Protein AF-A0A8T2NPG3-F1 (afdb_monomer_lite)

Organism: NCBI:txid121402

pLDDT: mean 71.84, std 24.67, range [38.12, 98.88]

Secondary structure (DSSP, 8-state):
------------------------PPPPPPP--PPPPPPPPSS------THHHHHHHHHHHHHHTTSTTS--PPP--S-TTSSS---HHHHHHHHHHHHHHHHHHHHHHHHHHHHHHHHHHHHHHHHHHHHHHHHHHHHHHHHHHHHHHHHHHHHHHHHHHHHHHHHHT-

Structure (mmCIF, N/CA/C/O backbone):
data_AF-A0A8T2NPG3-F1
#
_entry.id   AF-A0A8T2NPG3-F1
#
loop_
_atom_site.group_PDB
_atom_site.id
_atom_site.type_symbol
_atom_site.label_atom_id
_atom_site.label_alt_id
_atom_site.label_comp_id
_atom_site.label_asym_id
_atom_site.label_entity_id
_atom_site.label_seq_id
_atom_site.pdbx_PDB_ins_code
_atom_site.Cartn_x
_atom_site.Cartn_y
_atom_site.Cartn_z
_atom_site.occupancy
_atom_site.B_iso_or_equiv
_atom_site.auth_seq_id
_atom_site.auth_comp_id
_atom_site.auth_asym_id
_atom_site.auth_atom_id
_atom_site.pdbx_PDB_model_num
ATOM 1 N N . MET A 1 1 ? 34.828 -23.854 53.693 1.00 41.31 1 MET A N 1
ATOM 2 C CA . MET A 1 1 ? 35.994 -22.950 53.624 1.00 41.31 1 MET A CA 1
ATOM 3 C C . MET A 1 1 ? 35.630 -21.842 52.645 1.00 41.31 1 MET A C 1
ATOM 5 O O . MET A 1 1 ? 35.607 -22.080 51.449 1.00 41.31 1 MET A O 1
ATOM 9 N N . TRP A 1 2 ? 35.176 -20.699 53.160 1.00 38.50 2 TRP A N 1
ATOM 10 C CA . TRP A 1 2 ? 34.686 -19.566 52.369 1.00 38.50 2 TRP A CA 1
ATOM 11 C C . TRP A 1 2 ? 35.792 -18.516 52.316 1.00 38.50 2 TRP A C 1
ATOM 13 O O . TRP A 1 2 ? 36.147 -17.978 53.363 1.00 38.50 2 TRP A O 1
ATOM 23 N N . GLN A 1 3 ? 36.354 -18.242 51.138 1.00 50.38 3 GLN A N 1
ATOM 24 C CA . GLN A 1 3 ? 37.296 -17.135 50.986 1.00 50.38 3 GLN A CA 1
ATOM 25 C C . GLN A 1 3 ? 36.541 -15.870 50.589 1.00 50.38 3 GLN A C 1
ATOM 27 O O . GLN A 1 3 ? 35.834 -15.816 49.586 1.00 50.38 3 GLN A O 1
ATOM 32 N N . ARG A 1 4 ? 36.673 -14.874 51.460 1.00 41.97 4 ARG A N 1
ATOM 33 C CA . ARG A 1 4 ? 36.095 -13.540 51.396 1.00 41.97 4 ARG A CA 1
ATOM 34 C C . ARG A 1 4 ? 37.275 -12.606 51.143 1.00 41.97 4 ARG A C 1
ATOM 36 O O . ARG A 1 4 ? 38.104 -12.453 52.034 1.00 41.97 4 ARG A O 1
ATOM 43 N N . THR A 1 5 ? 37.384 -12.015 49.958 1.00 60.38 5 THR A N 1
ATOM 44 C CA . THR A 1 5 ? 38.358 -10.943 49.708 1.00 60.38 5 THR A CA 1
ATOM 45 C C . THR A 1 5 ? 37.665 -9.596 49.815 1.00 60.38 5 THR A C 1
ATOM 47 O O . THR A 1 5 ? 36.713 -9.287 49.102 1.00 60.38 5 THR A O 1
ATOM 50 N N . SER A 1 6 ? 38.148 -8.835 50.784 1.00 48.22 6 SER A N 1
ATOM 51 C CA . SER A 1 6 ? 37.817 -7.466 51.141 1.00 48.22 6 SER A CA 1
ATOM 52 C C . SER A 1 6 ? 38.486 -6.439 50.225 1.00 48.22 6 SER A C 1
ATOM 54 O O . SER A 1 6 ? 39.655 -6.587 49.886 1.00 48.22 6 SER A O 1
ATOM 56 N N . GLY A 1 7 ? 37.775 -5.343 49.965 1.00 46.31 7 GLY A N 1
ATOM 57 C CA . GLY A 1 7 ? 38.298 -4.076 49.443 1.00 46.31 7 GLY A CA 1
ATOM 58 C C . GLY A 1 7 ? 37.185 -3.362 48.672 1.00 46.31 7 GLY A C 1
ATOM 59 O O . GLY A 1 7 ? 36.677 -3.910 47.711 1.00 46.31 7 GLY A O 1
ATOM 60 N N . GLY A 1 8 ? 36.657 -2.195 49.029 1.00 41.09 8 GLY A N 1
ATOM 61 C CA . GLY A 1 8 ? 37.112 -1.168 49.954 1.00 41.09 8 GLY A CA 1
ATOM 62 C C . GLY A 1 8 ? 37.099 0.182 49.233 1.00 41.09 8 GLY A C 1
ATOM 63 O O . GLY A 1 8 ? 38.069 0.493 48.563 1.00 41.09 8 GLY A O 1
ATOM 64 N N . ARG A 1 9 ? 36.030 0.969 49.458 1.00 42.94 9 ARG A N 1
ATOM 65 C CA . ARG A 1 9 ? 35.872 2.428 49.231 1.00 42.94 9 ARG A CA 1
ATOM 66 C C . ARG A 1 9 ? 35.928 2.975 47.792 1.00 42.94 9 ARG A C 1
ATOM 68 O O . ARG A 1 9 ? 36.972 2.992 47.166 1.00 42.94 9 ARG A O 1
ATOM 75 N N . ALA A 1 10 ? 34.848 3.629 47.359 1.00 44.09 10 ALA A N 1
ATOM 76 C CA . ALA A 1 10 ? 34.633 5.080 47.502 1.00 44.09 10 ALA A CA 1
ATOM 77 C C . ALA A 1 10 ? 33.489 5.524 46.570 1.00 44.09 10 ALA A C 1
ATOM 79 O O . ALA A 1 10 ? 33.467 5.183 45.392 1.00 44.09 10 ALA A O 1
ATOM 80 N N . ALA A 1 11 ? 32.533 6.279 47.107 1.00 52.47 11 ALA A N 1
ATOM 81 C CA . ALA A 1 11 ? 31.458 6.893 46.337 1.00 52.47 11 ALA A CA 1
ATOM 82 C C . ALA A 1 11 ? 31.971 8.141 45.597 1.00 52.47 11 ALA A C 1
ATOM 84 O O . ALA A 1 11 ? 32.607 8.982 46.235 1.00 52.47 11 ALA A O 1
ATOM 85 N N . PRO A 1 12 ? 31.638 8.334 44.311 1.00 53.81 12 PRO A N 1
ATOM 86 C CA . PRO A 1 12 ? 31.670 9.649 43.699 1.00 53.81 12 PRO A CA 1
ATOM 87 C C . PRO A 1 12 ? 30.281 10.292 43.794 1.00 53.81 12 PRO A C 1
ATOM 89 O O . PRO A 1 12 ? 29.341 9.934 43.087 1.00 53.81 12 PRO A O 1
ATOM 92 N N . THR A 1 13 ? 30.162 11.271 44.686 1.00 51.75 13 THR A N 1
ATOM 93 C CA . THR A 1 13 ? 29.177 12.348 44.575 1.00 51.75 13 THR A CA 1
ATOM 94 C C . THR A 1 13 ? 29.501 13.166 43.326 1.00 51.75 13 THR A C 1
ATOM 96 O O . THR A 1 13 ? 30.593 13.723 43.230 1.00 51.75 13 THR A O 1
ATOM 99 N N . GLY A 1 14 ? 28.571 13.259 42.381 1.00 45.06 14 GLY A N 1
ATOM 100 C CA . GLY A 1 14 ? 28.759 14.045 41.166 1.00 45.06 14 GLY A 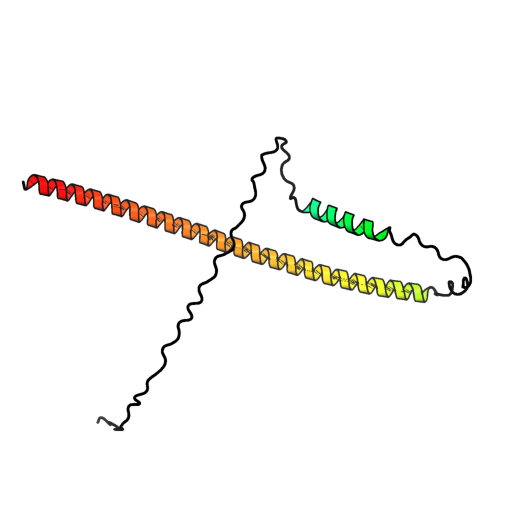CA 1
ATOM 101 C C . GLY A 1 14 ? 27.430 14.305 40.477 1.00 45.06 14 GLY A C 1
ATOM 102 O O . GLY A 1 14 ? 26.820 13.393 39.931 1.00 45.06 14 GLY A O 1
ATOM 103 N N . ARG A 1 15 ? 26.987 15.558 40.575 1.00 45.81 15 ARG A N 1
ATOM 104 C CA . ARG A 1 15 ? 25.879 16.166 39.835 1.00 45.81 15 ARG A CA 1
ATOM 105 C C . ARG A 1 15 ? 26.044 16.016 38.318 1.00 45.81 15 ARG A C 1
ATOM 107 O O . ARG A 1 15 ? 27.140 15.789 37.823 1.00 45.81 15 ARG A O 1
ATOM 114 N N . ASP A 1 16 ? 24.934 16.298 37.643 1.00 43.53 16 ASP A N 1
ATOM 115 C CA . ASP A 1 16 ? 24.801 16.639 36.226 1.00 43.53 16 ASP A CA 1
ATOM 116 C C . ASP A 1 16 ? 24.807 15.486 35.223 1.00 43.53 16 ASP A C 1
ATOM 118 O O . ASP A 1 16 ? 25.833 14.985 34.773 1.00 43.53 16 ASP A O 1
ATOM 122 N N . ARG A 1 17 ? 23.597 15.156 34.764 1.00 44.69 17 ARG A N 1
ATOM 123 C CA . ARG A 1 17 ? 23.140 15.537 33.418 1.00 44.69 17 ARG A CA 1
ATOM 124 C C . ARG A 1 17 ? 21.644 15.264 33.324 1.00 44.69 17 ARG A C 1
ATOM 126 O O . ARG A 1 17 ? 21.213 14.140 33.072 1.00 44.69 17 ARG A O 1
ATOM 133 N N . VAL A 1 18 ? 20.857 16.317 33.532 1.00 42.97 18 VAL A N 1
ATOM 134 C CA . VAL A 1 18 ? 19.522 16.406 32.940 1.00 42.97 18 VAL A CA 1
ATOM 135 C C . VAL A 1 18 ? 19.747 16.249 31.439 1.00 42.97 18 VAL A C 1
ATOM 137 O O . VAL A 1 18 ? 20.475 17.033 30.840 1.00 42.97 18 VAL A O 1
ATOM 140 N N . ARG A 1 19 ? 19.244 15.162 30.850 1.00 46.31 19 ARG A N 1
ATOM 141 C CA . ARG A 1 19 ? 19.172 15.073 29.394 1.00 46.31 19 ARG A CA 1
ATOM 142 C C . ARG A 1 19 ? 18.103 16.067 28.982 1.00 46.31 19 ARG A C 1
ATOM 144 O O . ARG A 1 19 ? 16.935 15.853 29.303 1.00 46.31 19 ARG A O 1
ATOM 151 N N . ASP A 1 20 ? 18.526 17.134 28.321 1.00 42.19 20 ASP A N 1
ATOM 152 C CA . ASP A 1 20 ? 17.643 17.990 27.548 1.00 42.19 20 ASP A CA 1
ATOM 153 C C . ASP A 1 20 ? 16.840 17.091 26.603 1.00 42.19 20 ASP A C 1
ATOM 155 O O . ASP A 1 20 ? 17.380 16.418 25.721 1.00 42.19 20 ASP A O 1
ATOM 159 N N . VAL A 1 21 ? 15.544 16.979 26.878 1.00 52.69 21 VAL A N 1
ATOM 160 C CA . VAL A 1 21 ? 14.595 16.367 25.958 1.00 52.69 21 VAL A CA 1
ATOM 161 C C . VAL A 1 21 ? 14.341 17.432 24.908 1.00 52.69 21 VAL A C 1
ATOM 163 O O . VAL A 1 21 ? 13.653 18.413 25.178 1.00 52.69 21 VAL A O 1
ATOM 166 N N . ASP A 1 22 ? 14.929 17.256 23.728 1.00 44.00 22 ASP A N 1
ATOM 167 C CA . ASP A 1 22 ? 14.615 18.072 22.561 1.00 44.00 22 ASP A CA 1
ATOM 168 C C . ASP A 1 22 ? 13.111 17.972 22.280 1.00 44.00 22 ASP A C 1
ATOM 170 O O . ASP A 1 22 ? 12.613 17.016 21.680 1.00 44.00 22 ASP A O 1
ATOM 174 N N . HIS A 1 23 ? 12.364 18.985 22.707 1.00 51.88 23 HIS A N 1
ATOM 175 C CA . HIS A 1 23 ? 10.995 19.218 22.277 1.00 51.88 23 HIS A CA 1
ATOM 176 C C . HIS A 1 23 ? 11.023 19.840 20.880 1.00 51.88 23 HIS A C 1
ATOM 178 O O . HIS A 1 23 ? 10.629 20.987 20.676 1.00 51.88 23 HIS A O 1
ATOM 184 N N . THR A 1 24 ? 11.495 19.077 19.893 1.00 48.56 24 THR A N 1
ATOM 185 C CA . THR A 1 24 ? 11.260 19.437 18.496 1.00 48.56 24 THR A CA 1
ATOM 1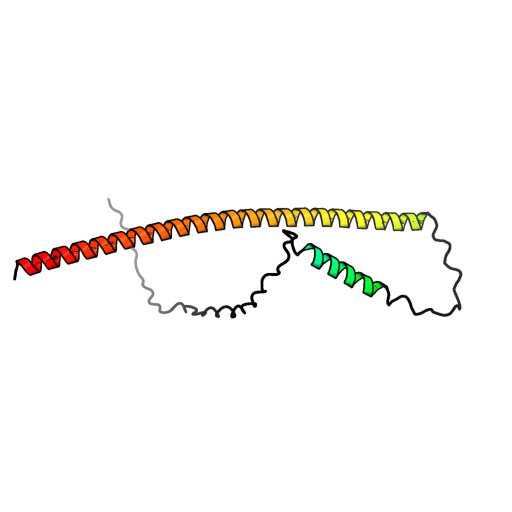86 C C . THR A 1 24 ? 9.805 19.113 18.188 1.00 48.56 24 THR A C 1
ATOM 188 O O . THR A 1 24 ? 9.443 17.973 17.904 1.00 48.56 24 THR A O 1
ATOM 191 N N . VAL A 1 25 ? 8.952 20.127 18.308 1.00 50.91 25 VAL A N 1
ATOM 192 C CA . VAL A 1 25 ? 7.561 20.088 17.856 1.00 50.91 25 VAL A CA 1
ATOM 193 C C . VAL A 1 25 ? 7.573 19.834 16.343 1.00 50.91 25 VAL A C 1
ATOM 195 O O . VAL A 1 25 ? 8.111 20.664 15.605 1.00 50.91 25 VAL A O 1
ATOM 198 N N . PRO A 1 26 ? 7.022 18.717 15.836 1.00 51.59 26 PRO A N 1
ATOM 199 C CA . PRO A 1 26 ? 6.919 18.525 14.399 1.00 51.59 26 PRO A CA 1
ATOM 200 C C . PRO A 1 26 ? 5.934 19.552 13.829 1.00 51.59 26 PRO A C 1
ATOM 202 O O . PRO A 1 26 ? 4.794 19.670 14.280 1.00 51.59 26 PRO A O 1
ATOM 205 N N . SER A 1 27 ? 6.402 20.321 12.846 1.00 53.78 27 SER A N 1
ATOM 206 C CA . SER A 1 27 ? 5.595 21.296 12.110 1.00 53.78 27 SER A CA 1
ATOM 207 C C . SER A 1 27 ? 4.375 20.608 11.469 1.00 53.78 27 SER A C 1
ATOM 209 O O . SER A 1 27 ? 4.518 19.496 10.950 1.00 53.78 27 SER A O 1
ATOM 211 N N . PRO A 1 28 ? 3.177 21.222 11.479 1.00 54.53 28 PRO A N 1
ATOM 212 C CA . PRO A 1 28 ? 1.992 20.613 10.887 1.00 54.53 28 PRO A CA 1
ATOM 213 C C . PRO A 1 28 ? 2.144 20.493 9.359 1.00 54.53 28 PRO A C 1
ATOM 215 O O . PRO A 1 28 ? 2.665 21.412 8.720 1.00 54.53 28 PRO A O 1
ATOM 218 N N . PRO A 1 29 ? 1.677 19.394 8.735 1.00 52.88 29 PRO A N 1
ATOM 219 C CA . PRO A 1 29 ? 1.700 19.276 7.285 1.00 52.88 29 PRO A CA 1
ATOM 220 C C . PRO A 1 29 ? 0.793 20.341 6.656 1.00 52.88 29 PRO A C 1
ATOM 222 O O . PRO A 1 29 ? -0.340 20.559 7.087 1.00 52.88 29 PRO A O 1
ATOM 225 N N . ALA A 1 30 ? 1.317 21.008 5.626 1.00 47.91 30 ALA A N 1
ATOM 226 C CA . ALA A 1 30 ? 0.617 22.036 4.869 1.00 47.91 30 ALA A CA 1
ATOM 227 C C . ALA A 1 30 ? -0.763 21.543 4.398 1.00 47.91 30 ALA A C 1
ATOM 229 O O . ALA A 1 30 ? -0.898 20.443 3.859 1.00 47.91 30 ALA A O 1
ATOM 230 N N . ALA A 1 31 ? -1.781 22.383 4.597 1.00 48.22 31 ALA A N 1
ATOM 231 C CA . ALA A 1 31 ? -3.162 22.118 4.224 1.00 48.22 31 ALA A CA 1
ATOM 232 C C . ALA A 1 31 ? -3.273 21.641 2.765 1.00 48.22 31 ALA A C 1
ATOM 234 O O . ALA A 1 31 ? -2.958 22.368 1.818 1.00 48.22 31 ALA A O 1
ATOM 235 N N . VAL A 1 32 ? -3.754 20.411 2.587 1.00 49.72 32 VAL A N 1
ATOM 236 C CA . VAL A 1 32 ? -4.086 19.848 1.278 1.00 49.72 32 VAL A CA 1
ATOM 237 C C . VAL A 1 32 ? -5.270 20.637 0.719 1.00 49.72 32 VAL A C 1
ATOM 239 O O . VAL A 1 32 ? -6.401 20.505 1.181 1.00 49.72 32 VAL A O 1
ATOM 242 N N . ARG A 1 33 ? -5.011 21.488 -0.280 1.00 46.19 33 ARG A N 1
ATOM 243 C CA . ARG A 1 33 ? -6.064 22.148 -1.061 1.00 46.19 33 ARG A CA 1
ATOM 244 C C . ARG A 1 33 ? -6.899 21.080 -1.771 1.00 46.19 33 ARG A C 1
ATOM 246 O O . ARG A 1 33 ? -6.424 20.443 -2.711 1.00 46.19 33 ARG A O 1
ATOM 253 N N . LEU A 1 34 ? -8.147 20.915 -1.339 1.00 44.50 34 LEU A N 1
ATOM 254 C CA . LEU A 1 34 ? -9.154 20.121 -2.041 1.00 44.50 34 LEU A CA 1
ATOM 255 C C . LEU A 1 34 ? -9.344 20.688 -3.456 1.00 44.50 34 LEU A C 1
ATOM 257 O O . LEU A 1 34 ? -9.685 21.859 -3.631 1.00 44.50 34 LEU A O 1
ATOM 261 N N . ARG A 1 35 ? -9.082 19.866 -4.477 1.00 48.94 35 ARG A N 1
ATOM 262 C CA . ARG A 1 35 ? -9.412 20.187 -5.872 1.00 48.94 35 ARG A CA 1
ATOM 263 C C . ARG A 1 35 ? -10.929 20.062 -6.088 1.00 48.94 35 ARG A C 1
ATOM 265 O O . ARG A 1 35 ? -11.529 19.169 -5.492 1.00 48.94 35 ARG A O 1
ATOM 272 N N . PRO A 1 36 ? -11.551 20.888 -6.949 1.00 43.69 36 PRO A N 1
ATOM 273 C CA . PRO A 1 36 ? -12.980 20.784 -7.217 1.00 43.69 36 PRO A CA 1
ATOM 274 C C . PRO A 1 36 ? -13.289 19.502 -7.999 1.00 43.69 36 PRO A C 1
ATOM 276 O O . PRO A 1 36 ? -12.559 19.142 -8.926 1.00 43.69 36 PRO A O 1
ATOM 279 N N . ALA A 1 37 ? -14.381 18.831 -7.631 1.00 46.56 37 ALA A N 1
ATOM 280 C CA . ALA A 1 37 ? -14.913 17.686 -8.356 1.00 46.56 37 ALA A CA 1
ATOM 281 C C . ALA A 1 37 ? -15.416 18.129 -9.741 1.00 46.56 37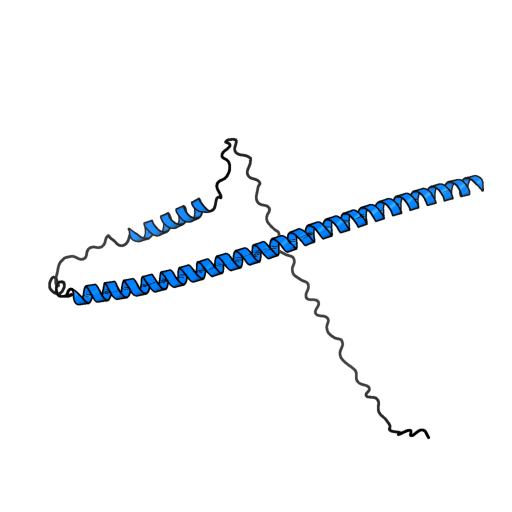 ALA A C 1
ATOM 283 O O . ALA A 1 37 ? -16.288 18.990 -9.851 1.00 46.56 37 ALA A O 1
ATOM 284 N N . LEU A 1 38 ? -14.856 17.545 -10.802 1.00 49.25 38 LEU A N 1
ATOM 285 C CA . LEU A 1 38 ? -15.364 17.700 -12.163 1.00 49.25 38 LEU A CA 1
ATOM 286 C C . LEU A 1 38 ? -16.632 16.851 -12.321 1.00 49.25 38 LEU A C 1
ATOM 288 O O . LEU A 1 38 ? -16.633 15.656 -12.031 1.00 49.25 38 LEU A O 1
ATOM 292 N N . SER A 1 39 ? -17.704 17.510 -12.761 1.00 55.84 39 SER A N 1
ATOM 293 C CA . SER A 1 39 ? -19.026 16.938 -13.035 1.00 55.84 39 SER A CA 1
ATOM 294 C C . SER A 1 39 ? -18.972 15.800 -14.076 1.00 55.84 39 SER A C 1
ATOM 296 O O . SER A 1 39 ? -18.099 15.824 -14.949 1.00 55.84 39 SER A O 1
ATOM 298 N N . PRO A 1 40 ? -19.910 14.835 -14.045 1.00 47.16 40 PRO A N 1
ATOM 299 C CA . PRO A 1 40 ? -19.913 13.697 -14.958 1.00 47.16 40 PRO A CA 1
ATOM 300 C C . PRO A 1 40 ? -20.312 14.110 -16.385 1.00 47.16 40 PRO A C 1
ATOM 302 O O . PRO A 1 40 ? -21.347 14.731 -16.608 1.00 47.16 40 PRO A O 1
ATOM 305 N N . ASN A 1 41 ? -19.475 13.751 -17.361 1.00 45.41 41 ASN A N 1
ATOM 306 C CA . ASN A 1 41 ? -19.703 13.983 -18.790 1.00 45.41 41 ASN A CA 1
ATOM 307 C C . ASN A 1 41 ? -20.667 12.907 -19.353 1.00 45.41 41 ASN A C 1
ATOM 309 O O . ASN A 1 41 ? -20.402 11.722 -19.138 1.00 45.41 41 ASN A O 1
ATOM 313 N N . PRO A 1 42 ? -21.753 13.260 -20.071 1.00 46.06 42 PRO A N 1
ATOM 314 C CA . PRO A 1 42 ? -22.804 12.313 -20.476 1.00 46.06 42 PRO A CA 1
ATOM 315 C C . PRO A 1 42 ? -22.497 11.432 -21.704 1.00 46.06 42 PRO A C 1
ATOM 317 O O . PRO A 1 42 ? -23.413 10.836 -22.264 1.00 46.06 42 PRO A O 1
ATOM 320 N N . TYR A 1 43 ? -21.239 11.284 -22.123 1.00 44.03 43 TYR A N 1
ATOM 321 C CA . TYR A 1 43 ? -20.888 10.427 -23.263 1.00 44.03 43 TYR A CA 1
ATOM 322 C C . TYR A 1 43 ? -19.961 9.292 -22.823 1.00 44.03 43 TYR A C 1
ATOM 324 O O . TYR A 1 43 ? -18.786 9.496 -22.519 1.00 44.03 43 TYR A O 1
ATOM 332 N N . GLY A 1 44 ? -20.526 8.084 -22.753 1.00 48.53 44 GLY A N 1
ATOM 333 C CA . GLY A 1 44 ? -19.847 6.862 -22.335 1.00 48.53 44 GLY A CA 1
ATOM 334 C C . GLY A 1 44 ? -18.776 6.415 -23.325 1.00 48.53 44 GLY A C 1
ATOM 335 O O . GLY A 1 44 ? -19.074 5.725 -24.295 1.00 48.53 44 GLY A O 1
ATOM 336 N N . ILE A 1 45 ? -17.519 6.751 -23.038 1.00 47.50 45 ILE A N 1
ATOM 337 C CA . ILE A 1 45 ? -16.353 6.092 -23.631 1.00 47.50 45 ILE A CA 1
ATOM 338 C C . ILE A 1 45 ? -15.512 5.532 -22.488 1.00 47.50 45 ILE A C 1
ATOM 340 O O . ILE A 1 45 ? -14.842 6.243 -21.740 1.00 47.50 45 ILE A O 1
ATOM 344 N N . THR A 1 46 ? -15.611 4.219 -22.332 1.00 55.09 46 THR A N 1
ATOM 345 C CA . THR A 1 46 ? -14.855 3.416 -21.381 1.00 55.09 46 THR A CA 1
ATOM 346 C C . THR A 1 46 ? -13.368 3.411 -21.737 1.00 55.09 46 THR A C 1
ATOM 348 O O . THR A 1 46 ? -12.995 3.004 -22.832 1.00 55.09 46 THR A O 1
ATOM 351 N N . GLY A 1 47 ? -12.527 3.790 -20.773 1.00 52.62 47 GLY A N 1
ATOM 352 C CA . GLY A 1 47 ? -11.192 3.216 -20.581 1.00 52.62 47 GLY A CA 1
ATOM 353 C C . GLY A 1 47 ? -10.120 3.517 -21.632 1.00 52.62 47 GLY A C 1
ATOM 354 O O . GLY A 1 47 ? -9.739 2.638 -22.395 1.00 52.62 47 GLY A O 1
ATOM 355 N N . MET A 1 48 ? -9.506 4.699 -21.553 1.00 39.31 48 MET A N 1
ATOM 356 C CA . MET A 1 48 ? -8.132 4.926 -22.025 1.00 39.31 48 MET A CA 1
ATOM 357 C C . MET A 1 48 ? -7.368 5.710 -20.941 1.00 39.31 48 MET A C 1
ATOM 359 O O . MET A 1 48 ? -7.865 6.744 -20.488 1.00 39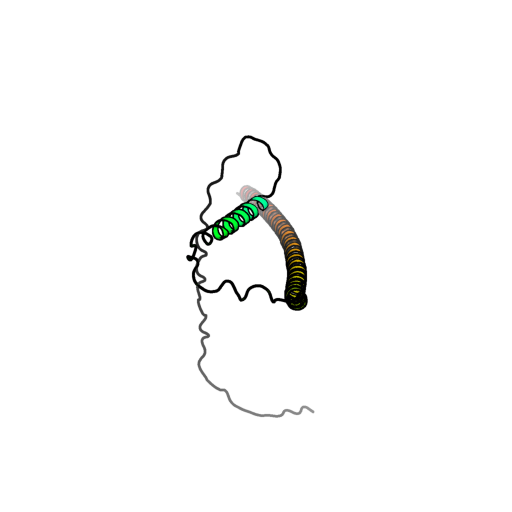.31 48 MET A O 1
ATOM 363 N N . PRO A 1 49 ? -6.190 5.252 -20.474 1.00 47.69 49 PRO A N 1
ATOM 364 C CA . PRO A 1 49 ? -5.425 5.979 -19.468 1.00 47.69 49 PRO A CA 1
ATOM 365 C C . PRO A 1 49 ? -4.895 7.295 -20.053 1.00 47.69 49 PRO A C 1
ATOM 367 O O . PRO A 1 49 ? -4.252 7.324 -21.100 1.00 47.69 49 PRO A O 1
ATOM 370 N N . VAL A 1 50 ? -5.108 8.391 -19.321 1.00 51.19 50 VAL A N 1
ATOM 371 C CA . VAL A 1 50 ? -4.767 9.793 -19.660 1.00 51.19 50 VAL A CA 1
ATOM 372 C C . VAL A 1 50 ? -3.247 10.034 -19.835 1.00 51.19 50 VAL A C 1
ATOM 374 O O . VAL A 1 50 ? -2.791 11.156 -20.040 1.00 51.19 50 VAL A O 1
ATOM 377 N N . SER A 1 51 ? -2.425 8.984 -19.796 1.00 52.28 51 SER A N 1
ATOM 378 C CA . SER A 1 51 ? -0.966 9.075 -19.869 1.00 52.28 51 SER A CA 1
ATOM 379 C C . SER A 1 51 ? -0.416 9.158 -21.298 1.00 52.28 51 SER A C 1
ATOM 381 O O . SER A 1 51 ? 0.694 9.655 -21.470 1.00 52.28 51 SER A O 1
ATOM 383 N N . SER A 1 52 ? -1.161 8.730 -22.324 1.00 47.31 52 SER A N 1
ATOM 384 C CA . SER A 1 52 ? -0.656 8.760 -23.711 1.00 47.31 52 SER A CA 1
ATOM 385 C C . SER A 1 52 ? -0.783 10.137 -24.378 1.00 47.31 52 SER A C 1
ATOM 387 O O . SER A 1 52 ? 0.013 10.472 -25.251 1.00 47.31 52 SER A O 1
ATOM 389 N N . VAL A 1 53 ? -1.731 10.977 -23.939 1.00 53.00 53 VAL A N 1
ATOM 390 C CA . VAL A 1 53 ? -1.935 12.321 -24.522 1.00 53.00 53 VAL A CA 1
ATOM 391 C C . VAL A 1 53 ? -0.874 13.312 -24.036 1.00 53.00 53 VAL A C 1
ATOM 393 O O . VAL A 1 53 ? -0.441 14.177 -24.793 1.00 53.00 53 VAL A O 1
ATOM 396 N N . ARG A 1 54 ? -0.379 13.163 -22.800 1.00 49.97 54 ARG A N 1
ATOM 397 C CA . ARG A 1 54 ? 0.635 14.077 -22.249 1.00 49.97 54 ARG A CA 1
ATOM 398 C C . ARG A 1 54 ? 2.000 13.916 -22.928 1.00 49.97 54 ARG A C 1
ATOM 400 O O . ARG A 1 54 ? 2.666 14.912 -23.179 1.00 49.97 54 ARG A O 1
ATOM 407 N N . VAL A 1 55 ? 2.352 12.690 -23.320 1.00 55.81 55 VAL A N 1
ATOM 408 C CA . VAL A 1 55 ? 3.581 12.408 -24.081 1.00 55.81 55 VAL A CA 1
ATOM 409 C C . VAL A 1 55 ? 3.465 12.897 -25.534 1.00 55.81 55 VAL A C 1
ATOM 411 O O . VAL A 1 55 ? 4.428 13.427 -26.081 1.00 55.81 55 VAL A O 1
ATOM 414 N N . ALA A 1 56 ? 2.278 12.821 -26.152 1.00 52.62 56 ALA A N 1
ATOM 415 C CA . ALA A 1 56 ? 2.052 13.351 -27.503 1.00 52.62 56 ALA A CA 1
ATOM 416 C C . ALA A 1 56 ? 2.129 14.893 -27.570 1.00 52.62 56 ALA A C 1
ATOM 418 O O . ALA A 1 56 ? 2.658 15.452 -28.535 1.00 52.62 56 ALA A O 1
ATOM 419 N N . VAL A 1 57 ? 1.663 15.593 -26.527 1.00 56.16 57 VAL A N 1
ATOM 420 C CA . VAL A 1 57 ? 1.783 17.059 -26.425 1.00 56.16 57 VAL A CA 1
ATOM 421 C C . VAL A 1 57 ? 3.241 17.496 -26.220 1.00 56.16 57 VAL A C 1
ATOM 423 O O . VAL A 1 57 ? 3.662 18.493 -26.806 1.00 56.16 57 VAL A O 1
ATOM 426 N N . GLU A 1 58 ? 4.053 16.739 -25.477 1.00 49.53 58 GLU A N 1
ATOM 427 C CA . GLU A 1 58 ? 5.486 17.046 -25.300 1.00 49.53 58 GLU A CA 1
ATOM 428 C C . GLU A 1 58 ? 6.329 16.767 -26.561 1.00 49.53 58 GLU A C 1
ATOM 430 O O . GLU A 1 58 ? 7.233 17.545 -26.877 1.00 49.53 58 GLU A O 1
ATOM 435 N N . MET A 1 59 ? 5.972 15.751 -27.356 1.00 50.53 59 MET A N 1
ATOM 436 C CA . MET A 1 59 ? 6.583 15.482 -28.674 1.00 50.53 59 MET A CA 1
ATOM 437 C C . MET A 1 59 ? 6.246 16.558 -29.726 1.00 50.53 59 MET A C 1
ATOM 439 O O . MET A 1 59 ? 6.966 16.727 -30.707 1.00 50.53 59 MET A O 1
ATOM 443 N N . SER A 1 60 ? 5.157 17.308 -29.526 1.00 52.56 60 SER A N 1
ATOM 444 C CA . SER A 1 60 ? 4.750 18.408 -30.415 1.00 52.56 60 SER A CA 1
ATOM 445 C C . SER A 1 60 ? 5.468 19.721 -30.084 1.00 52.56 60 SER A C 1
ATOM 447 O O . SER A 1 60 ? 5.673 20.556 -30.962 1.00 52.56 60 SER A O 1
ATOM 449 N N . LYS A 1 61 ? 5.885 19.898 -28.824 1.00 50.22 61 LYS A N 1
ATOM 450 C CA . LYS A 1 61 ? 6.550 21.118 -28.342 1.00 50.22 61 LYS A CA 1
ATOM 451 C C . LYS A 1 61 ? 8.037 21.165 -28.703 1.00 50.22 61 LYS A C 1
ATOM 453 O O . LYS A 1 61 ? 8.556 22.222 -29.023 1.00 50.22 61 LYS A O 1
ATOM 458 N N . SER A 1 62 ? 8.680 20.002 -28.767 1.00 48.12 62 SER A N 1
ATOM 459 C CA . SER A 1 62 ? 10.075 19.836 -29.203 1.00 48.12 62 SER A CA 1
ATOM 460 C C . SER A 1 62 ? 10.262 19.871 -30.730 1.00 48.12 62 SER A C 1
ATOM 462 O O . SER A 1 62 ? 11.389 19.909 -31.212 1.00 48.12 62 SER A O 1
ATOM 464 N N . ARG A 1 63 ? 9.168 19.900 -31.508 1.00 43.50 63 ARG A N 1
ATOM 465 C CA . ARG A 1 63 ? 9.201 20.016 -32.977 1.00 43.50 63 ARG A CA 1
ATOM 466 C C . ARG A 1 63 ? 9.149 21.469 -33.471 1.00 43.50 63 ARG A C 1
ATOM 468 O O . ARG A 1 63 ? 9.604 21.739 -34.577 1.00 43.50 63 ARG A O 1
ATOM 475 N N . GLY A 1 64 ? 8.642 22.402 -32.659 1.00 46.81 64 GLY A N 1
ATOM 476 C CA . GLY A 1 64 ? 8.578 23.833 -32.998 1.00 46.81 64 GLY A CA 1
ATOM 477 C C . GLY A 1 64 ? 9.915 24.570 -32.860 1.00 46.81 64 GLY A C 1
ATOM 478 O O . GLY A 1 64 ? 10.184 25.495 -33.614 1.00 46.81 64 GLY A O 1
ATOM 479 N N . GLU A 1 65 ? 10.797 24.109 -31.973 1.00 44.91 65 GLU A N 1
ATOM 480 C CA . GLU A 1 65 ? 12.098 24.750 -31.708 1.00 44.91 65 GLU A CA 1
ATOM 481 C C . GLU A 1 65 ? 13.188 24.373 -32.734 1.00 44.91 65 GLU A C 1
ATOM 483 O O . GLU A 1 65 ? 14.315 24.850 -32.656 1.00 44.91 65 GLU A O 1
ATOM 488 N N . THR A 1 66 ? 12.854 23.543 -33.729 1.00 46.16 66 THR A N 1
ATOM 489 C CA . THR A 1 66 ? 13.762 23.167 -34.833 1.00 46.16 66 THR A CA 1
ATOM 490 C C . THR A 1 66 ? 13.500 23.923 -36.140 1.00 46.16 66 THR A C 1
ATOM 492 O O . THR A 1 66 ? 14.210 23.692 -37.111 1.00 46.16 66 THR A O 1
ATOM 495 N N . ALA A 1 67 ? 12.510 24.825 -36.173 1.00 49.03 67 ALA A N 1
ATOM 496 C CA . ALA A 1 67 ? 12.122 25.566 -37.379 1.00 49.03 67 ALA A CA 1
ATOM 497 C C . ALA A 1 67 ? 12.550 27.051 -37.384 1.00 49.03 67 ALA A C 1
ATOM 499 O O . ALA A 1 67 ? 12.499 27.692 -38.428 1.00 49.03 67 ALA A O 1
ATOM 500 N N . GLU A 1 68 ? 12.987 27.614 -36.251 1.00 45.09 68 GLU A N 1
ATOM 501 C CA . GLU A 1 68 ? 13.366 29.040 -36.159 1.00 45.09 68 GLU A CA 1
ATOM 502 C C . GLU A 1 68 ? 14.856 29.330 -36.408 1.00 45.09 68 GLU A C 1
ATOM 504 O O . GLU A 1 68 ? 15.258 30.491 -36.463 1.00 45.09 68 GLU A O 1
ATOM 509 N N . SER A 1 69 ? 15.695 28.315 -36.622 1.00 46.41 69 SER A N 1
ATOM 510 C CA . SER A 1 69 ? 17.118 28.508 -36.944 1.00 46.41 69 SER A CA 1
ATOM 511 C C . SER A 1 69 ? 17.435 28.511 -38.448 1.00 46.41 69 SER A C 1
ATOM 513 O O . SER A 1 69 ? 18.606 28.584 -38.815 1.00 46.41 69 SER A O 1
ATOM 515 N N . GLU A 1 70 ? 16.426 28.482 -39.331 1.00 47.03 70 GLU A N 1
ATOM 516 C CA . GLU A 1 70 ? 16.614 28.295 -40.783 1.00 47.03 70 GLU A CA 1
ATOM 517 C C . GLU A 1 70 ? 16.493 29.575 -41.640 1.00 47.03 70 GLU A C 1
ATOM 519 O O . GLU A 1 70 ? 16.568 29.508 -42.865 1.00 47.03 70 GLU A O 1
ATOM 524 N N . GLN A 1 71 ? 16.361 30.768 -41.043 1.00 54.19 71 GLN A N 1
ATOM 525 C CA . GLN A 1 71 ? 16.273 32.021 -41.810 1.00 54.19 71 GLN A CA 1
ATOM 526 C C . GLN A 1 71 ? 17.320 33.056 -41.392 1.00 54.19 71 GLN A C 1
ATOM 528 O O . GLN A 1 71 ? 17.020 34.100 -40.817 1.00 54.19 71 GLN A O 1
ATOM 533 N N . ARG A 1 72 ? 18.583 32.788 -41.738 1.00 44.56 72 ARG A N 1
ATOM 534 C CA . ARG A 1 72 ? 19.595 33.842 -41.895 1.00 44.56 72 ARG A CA 1
ATOM 535 C C . ARG A 1 72 ? 20.695 33.375 -42.848 1.00 44.56 72 ARG A C 1
ATOM 537 O O . ARG A 1 72 ? 21.719 32.845 -42.437 1.00 44.56 72 ARG A O 1
ATOM 544 N N . LEU A 1 73 ? 20.436 33.545 -44.141 1.00 52.31 73 LEU A N 1
ATOM 545 C CA . LEU A 1 73 ? 21.406 33.334 -45.215 1.00 52.31 73 LEU A CA 1
ATOM 546 C C . LEU A 1 73 ? 22.598 34.299 -45.052 1.00 52.31 73 LEU A C 1
ATOM 548 O O . LEU A 1 73 ? 22.369 35.509 -44.970 1.00 52.31 73 LEU A O 1
ATOM 552 N N . PRO A 1 74 ? 23.855 33.826 -45.061 1.00 47.91 74 PRO A N 1
ATOM 553 C CA . PRO A 1 74 ? 24.984 34.649 -45.461 1.00 47.91 74 PRO A CA 1
ATOM 554 C C . PRO A 1 74 ? 25.124 34.654 -46.995 1.00 47.91 74 PRO A C 1
ATOM 556 O O . PRO A 1 74 ? 25.008 33.619 -47.652 1.00 47.91 74 PRO A O 1
ATOM 559 N N . SER A 1 75 ? 25.345 35.846 -47.552 1.00 42.41 75 SER A N 1
ATOM 560 C CA . SER A 1 75 ? 25.628 36.116 -48.968 1.00 42.41 75 SER A CA 1
ATOM 561 C C . SER A 1 75 ? 26.875 35.369 -49.483 1.00 42.41 75 SER A C 1
ATOM 563 O O . SER A 1 75 ? 27.735 34.995 -48.682 1.00 42.41 75 SER A O 1
ATOM 565 N N . PRO A 1 76 ? 27.006 35.157 -50.808 1.00 54.03 76 PRO A N 1
ATOM 566 C CA . PRO A 1 76 ? 27.998 34.264 -51.379 1.00 54.03 76 PRO A CA 1
ATOM 567 C C . PRO A 1 76 ? 29.279 35.030 -51.704 1.00 54.03 76 PRO A C 1
ATOM 569 O O . PRO A 1 76 ? 29.417 35.523 -52.812 1.00 54.03 76 PRO A O 1
ATOM 572 N N . ASP A 1 77 ? 30.226 35.099 -50.773 1.00 40.47 77 ASP A N 1
ATOM 573 C CA . ASP A 1 77 ? 31.590 35.513 -51.103 1.00 40.47 77 ASP A CA 1
ATOM 574 C C . ASP A 1 77 ? 32.610 34.698 -50.303 1.00 40.47 77 ASP A C 1
ATOM 576 O O . ASP A 1 77 ? 32.681 34.765 -49.079 1.00 40.47 77 ASP A O 1
ATOM 580 N N . GLY A 1 78 ? 33.408 33.919 -51.039 1.00 44.12 78 GLY A N 1
ATOM 581 C CA . GLY A 1 78 ? 34.677 33.359 -50.577 1.00 44.12 78 GLY A CA 1
ATOM 582 C C . GLY A 1 78 ? 34.602 32.105 -49.702 1.00 44.12 78 GLY A C 1
ATOM 583 O O . GLY A 1 78 ? 34.795 32.193 -48.496 1.00 44.12 78 GLY A O 1
ATOM 584 N N . SER A 1 79 ? 34.401 30.929 -50.316 1.00 38.12 79 SER A N 1
ATOM 585 C CA . SER A 1 79 ? 35.038 29.632 -49.940 1.00 38.12 79 SER A CA 1
ATOM 586 C C . SER A 1 79 ? 34.319 28.394 -50.507 1.00 38.12 79 SER A C 1
ATOM 588 O O . SER A 1 79 ? 34.353 27.310 -49.927 1.00 38.12 79 SER A O 1
ATOM 590 N N . ALA A 1 80 ? 33.718 28.497 -51.695 1.00 41.72 80 ALA A N 1
ATOM 591 C CA . ALA A 1 80 ? 33.291 27.327 -52.463 1.00 41.72 80 ALA A CA 1
ATOM 592 C C . ALA A 1 80 ? 34.512 26.567 -53.032 1.00 41.72 80 ALA A C 1
ATOM 594 O O . ALA A 1 80 ? 34.724 26.558 -54.241 1.00 41.72 80 ALA A O 1
ATOM 595 N N . ALA A 1 81 ? 35.364 25.988 -52.175 1.00 47.19 81 ALA A N 1
ATOM 596 C CA . ALA A 1 81 ? 36.496 25.158 -52.605 1.00 47.19 81 ALA A CA 1
ATOM 597 C C . ALA A 1 81 ? 37.083 24.197 -51.543 1.00 47.19 81 ALA A C 1
ATOM 599 O O . ALA A 1 81 ? 38.159 23.661 -51.775 1.00 47.19 81 ALA A O 1
ATOM 600 N N . GLU A 1 82 ? 36.414 23.918 -50.418 1.00 43.25 82 GLU A N 1
ATOM 601 C CA . GLU A 1 82 ? 36.891 22.914 -49.432 1.00 43.25 82 GLU A CA 1
ATOM 602 C C . GLU A 1 82 ? 35.830 21.841 -49.108 1.00 43.25 82 GLU A C 1
ATOM 604 O O . GLU A 1 82 ? 35.908 21.126 -48.114 1.00 43.25 82 GLU A O 1
ATOM 609 N N . GLU A 1 83 ? 34.832 21.660 -49.974 1.00 49.84 83 GLU A N 1
ATOM 610 C CA . GLU A 1 83 ? 33.762 20.678 -49.768 1.00 49.84 83 GLU A CA 1
ATOM 611 C C . GLU A 1 83 ? 33.738 19.622 -50.880 1.00 49.84 83 GLU A C 1
ATOM 613 O O . GLU A 1 83 ? 32.776 19.510 -51.632 1.00 49.84 83 GLU A O 1
ATOM 618 N N . LYS A 1 84 ? 34.828 18.854 -51.042 1.00 53.69 84 LYS A N 1
ATOM 619 C CA . LYS A 1 84 ? 34.802 17.572 -51.789 1.00 53.69 84 LYS A CA 1
ATOM 620 C C . LYS A 1 84 ? 36.064 16.714 -51.644 1.00 53.69 84 LYS A C 1
ATOM 622 O O . LYS A 1 84 ? 36.559 16.160 -52.617 1.00 53.69 84 LYS A O 1
ATOM 627 N N . LYS A 1 85 ? 36.592 16.543 -50.430 1.00 50.66 85 LYS A N 1
ATOM 628 C CA . LYS A 1 85 ? 37.600 15.494 -50.152 1.00 50.66 85 LYS A CA 1
ATOM 629 C C . LYS A 1 85 ? 37.417 14.819 -48.793 1.00 50.66 85 LYS A C 1
ATOM 631 O O . LYS A 1 85 ? 38.371 14.389 -48.163 1.00 50.66 85 LYS A O 1
ATOM 636 N N . GLN A 1 86 ? 36.175 14.639 -48.358 1.00 57.22 86 GLN A N 1
ATOM 637 C CA . GLN A 1 86 ? 35.898 13.557 -47.419 1.00 57.22 86 GLN A CA 1
ATOM 638 C C . GLN A 1 86 ? 35.770 12.281 -48.239 1.00 57.22 86 GLN A C 1
ATOM 640 O O . GLN A 1 86 ? 34.744 12.024 -48.866 1.00 57.22 86 GLN A O 1
ATOM 645 N N . GLY A 1 87 ? 36.877 11.542 -48.335 1.00 59.59 87 GLY A N 1
ATOM 646 C CA . GLY A 1 87 ? 36.881 10.244 -48.993 1.00 59.59 87 GLY A CA 1
ATOM 647 C C . GLY A 1 87 ? 35.848 9.314 -48.346 1.00 59.59 87 GLY A C 1
ATOM 648 O O . GLY A 1 87 ? 35.473 9.518 -47.190 1.00 59.59 87 GLY A O 1
ATOM 649 N N . PRO A 1 88 ? 35.397 8.264 -49.049 1.00 71.00 88 PRO A N 1
ATOM 650 C CA . PRO A 1 88 ? 34.452 7.291 -48.500 1.00 71.00 88 PRO A CA 1
ATOM 651 C C . PRO A 1 88 ? 34.862 6.770 -47.109 1.00 71.00 88 PRO A C 1
ATOM 653 O O . PRO A 1 88 ? 33.986 6.527 -46.287 1.00 71.00 88 PRO A O 1
ATOM 656 N N . GLY A 1 89 ? 36.166 6.714 -46.799 1.00 77.25 89 GLY A N 1
ATOM 657 C CA . GLY A 1 89 ? 36.694 6.403 -45.464 1.00 77.25 89 GLY A CA 1
ATOM 658 C C . GLY A 1 89 ? 36.187 7.313 -44.335 1.00 77.25 89 GLY A C 1
ATOM 659 O O . GLY A 1 89 ? 35.646 6.808 -43.361 1.00 77.25 89 GLY A O 1
ATOM 660 N N . SER A 1 90 ? 36.229 8.643 -44.474 1.00 82.19 90 SER A N 1
ATOM 661 C CA . SER A 1 90 ? 35.821 9.546 -43.380 1.00 82.19 90 SER A CA 1
ATOM 662 C C . SER A 1 90 ? 34.310 9.542 -43.124 1.00 82.19 90 SER A C 1
ATOM 664 O O . SER A 1 90 ? 33.853 9.811 -42.012 1.00 82.19 90 SER A O 1
ATOM 666 N N . LEU A 1 91 ? 33.506 9.235 -44.148 1.00 88.25 91 LEU A N 1
ATOM 667 C CA . LEU A 1 91 ? 32.067 9.023 -43.990 1.00 88.25 91 LEU A CA 1
ATOM 668 C C . LEU A 1 91 ? 31.778 7.696 -43.275 1.00 88.25 91 LEU A C 1
ATOM 670 O O . LEU A 1 91 ? 30.860 7.634 -42.458 1.00 88.25 91 LEU A O 1
ATOM 674 N N . LEU A 1 92 ? 32.545 6.646 -43.580 1.00 90.75 92 LEU A N 1
ATOM 675 C CA . LEU A 1 92 ? 32.458 5.358 -42.893 1.00 90.75 92 LEU A CA 1
ATOM 676 C C . LEU A 1 92 ? 32.874 5.481 -41.424 1.00 90.75 92 LEU A C 1
ATOM 678 O O . LEU A 1 92 ? 32.187 4.926 -40.571 1.00 90.75 92 LEU A O 1
ATOM 682 N N . ASP A 1 93 ? 33.898 6.275 -41.113 1.00 91.12 93 ASP A N 1
ATOM 683 C CA . ASP A 1 93 ? 34.326 6.535 -39.732 1.00 91.12 93 ASP A CA 1
ATOM 684 C C . ASP A 1 93 ? 33.238 7.262 -38.931 1.00 91.12 93 ASP A C 1
ATOM 686 O O . ASP A 1 93 ? 32.877 6.843 -37.831 1.00 91.12 93 ASP A O 1
ATOM 690 N N . ARG A 1 94 ? 32.624 8.304 -39.512 1.00 92.88 94 ARG A N 1
ATOM 691 C CA . ARG A 1 94 ? 31.494 9.019 -38.888 1.00 92.88 94 ARG A CA 1
ATOM 692 C C . ARG A 1 94 ? 30.289 8.113 -38.663 1.00 92.88 94 ARG A C 1
ATOM 694 O O . ARG A 1 94 ? 29.679 8.152 -37.598 1.00 92.88 94 ARG A O 1
ATOM 701 N N . LYS A 1 95 ? 29.945 7.290 -39.658 1.00 93.19 95 LYS A N 1
ATOM 702 C CA . LYS A 1 95 ? 28.858 6.309 -39.542 1.00 93.19 95 LYS A CA 1
ATOM 703 C C . LYS A 1 95 ? 29.167 5.270 -38.467 1.00 93.19 95 LYS A C 1
ATOM 705 O O . LYS A 1 95 ? 28.283 4.952 -37.684 1.00 93.19 95 LYS A O 1
ATOM 710 N N . SER A 1 96 ? 30.408 4.797 -38.388 1.00 94.38 96 SER A N 1
ATOM 711 C CA . SER A 1 96 ? 30.838 3.827 -37.376 1.00 94.38 96 SER A CA 1
ATOM 712 C C . SER A 1 96 ? 30.769 4.419 -35.967 1.00 94.38 96 SER A C 1
ATOM 714 O O . SER A 1 96 ? 30.192 3.800 -35.080 1.00 94.38 96 SER A O 1
ATOM 716 N N . SER A 1 97 ? 31.245 5.654 -35.773 1.00 95.94 97 SER A N 1
ATOM 717 C CA . SER A 1 97 ? 31.092 6.382 -34.503 1.00 95.94 97 SER A CA 1
ATOM 718 C C . SER A 1 97 ? 29.621 6.537 -34.111 1.00 95.94 97 SER A C 1
ATOM 720 O O . SER A 1 97 ? 29.253 6.293 -32.967 1.00 95.94 97 SER A O 1
ATOM 722 N N . MET A 1 98 ? 28.760 6.894 -35.067 1.00 96.06 98 MET A N 1
ATOM 723 C CA . MET A 1 98 ? 27.325 7.039 -34.821 1.00 96.06 98 MET A CA 1
ATOM 724 C C . MET A 1 98 ? 26.666 5.710 -34.435 1.00 96.06 98 MET A C 1
ATOM 726 O O . MET A 1 98 ? 25.800 5.690 -33.563 1.00 96.06 98 MET A O 1
ATOM 730 N N . VAL A 1 99 ? 27.066 4.600 -35.061 1.00 96.94 99 VAL A N 1
ATOM 731 C CA . VAL A 1 99 ? 26.576 3.261 -34.705 1.00 96.94 99 VAL A CA 1
ATOM 732 C C . VAL A 1 99 ? 26.966 2.912 -33.270 1.00 96.94 99 VAL A C 1
ATOM 734 O O . VAL A 1 99 ? 26.091 2.505 -32.510 1.00 96.94 99 VAL A O 1
ATOM 737 N N . LEU A 1 100 ? 28.217 3.154 -32.867 1.00 97.31 100 LEU A N 1
ATOM 738 C CA . LEU A 1 100 ? 28.673 2.902 -31.494 1.00 97.31 100 LEU A CA 1
ATOM 739 C C . LEU A 1 100 ? 27.881 3.720 -30.459 1.00 97.31 100 LEU A C 1
ATOM 741 O O . LEU A 1 100 ? 27.414 3.167 -29.461 1.00 97.31 100 LEU A O 1
ATOM 745 N N . ASP A 1 101 ? 27.641 5.008 -30.721 1.00 97.75 101 ASP A N 1
ATOM 746 C CA . ASP A 1 101 ? 26.834 5.862 -29.839 1.00 97.75 101 ASP A CA 1
ATOM 747 C C . ASP A 1 101 ? 25.388 5.359 -29.717 1.00 97.75 101 ASP A C 1
ATOM 749 O O . ASP A 1 101 ? 24.776 5.399 -28.643 1.00 97.75 101 ASP A O 1
ATOM 753 N N . LEU A 1 102 ? 24.807 4.900 -30.829 1.00 98.06 102 LEU A N 1
ATOM 754 C CA . LEU A 1 102 ? 23.456 4.344 -30.848 1.00 98.06 102 LEU A CA 1
ATOM 755 C C . LEU A 1 102 ? 23.389 3.018 -30.091 1.00 98.06 102 LEU A C 1
ATOM 757 O O . LEU A 1 102 ? 22.452 2.810 -29.317 1.00 98.06 102 LEU A O 1
ATOM 761 N N . GLU A 1 103 ? 24.380 2.145 -30.254 1.00 98.06 103 GLU A N 1
ATOM 762 C CA . GLU A 1 103 ? 24.491 0.902 -29.493 1.00 98.06 103 GLU A CA 1
ATOM 763 C C . GLU A 1 103 ? 24.595 1.183 -27.994 1.00 98.06 103 GLU A C 1
ATOM 765 O O . GLU A 1 103 ? 23.861 0.585 -27.199 1.00 98.06 103 GLU A O 1
ATOM 770 N N . GLU A 1 104 ? 25.417 2.154 -27.592 1.00 98.06 104 GLU A N 1
ATOM 771 C CA . GLU A 1 104 ? 25.537 2.548 -26.193 1.00 98.06 104 GLU A CA 1
ATOM 772 C C . GLU A 1 104 ? 24.207 3.080 -25.635 1.00 98.06 104 GLU A C 1
ATOM 774 O O . GLU A 1 104 ? 23.753 2.644 -24.567 1.00 98.06 104 GLU A O 1
ATOM 779 N N . LYS A 1 105 ? 23.534 3.976 -26.371 1.00 98.31 105 LYS A N 1
ATOM 780 C CA . LYS A 1 105 ? 22.215 4.514 -25.997 1.00 98.31 105 LYS A CA 1
ATOM 781 C C . LYS A 1 105 ? 21.170 3.409 -25.863 1.00 98.31 105 LYS A C 1
ATOM 783 O O . LYS A 1 105 ? 20.406 3.409 -24.896 1.00 98.31 105 LYS A O 1
ATOM 788 N N . VAL A 1 106 ? 21.162 2.428 -26.768 1.00 98.31 106 VAL A N 1
ATOM 789 C CA . VAL A 1 106 ? 20.265 1.264 -26.691 1.00 98.31 106 VAL A CA 1
ATOM 790 C C . VAL A 1 106 ? 20.559 0.435 -25.444 1.00 98.31 106 VAL A C 1
ATOM 792 O O . VAL A 1 106 ? 19.631 0.035 -24.738 1.00 98.31 106 VAL A O 1
ATOM 795 N N . GLN A 1 107 ? 21.830 0.192 -25.122 1.00 98.31 107 GLN A N 1
ATOM 796 C CA . GLN A 1 107 ? 22.190 -0.572 -23.926 1.00 98.31 107 GLN A CA 1
ATOM 797 C C . GLN A 1 107 ? 21.860 0.173 -22.629 1.00 98.31 107 GLN A C 1
ATOM 799 O O . GLN A 1 107 ? 21.432 -0.451 -21.653 1.00 98.31 107 GLN A O 1
ATOM 804 N N . ARG A 1 108 ? 22.024 1.501 -22.601 1.00 98.44 108 ARG A N 1
ATOM 805 C CA . ARG A 1 108 ? 21.564 2.356 -21.494 1.00 98.44 108 ARG A CA 1
ATOM 806 C C . ARG A 1 108 ? 20.043 2.265 -21.344 1.00 98.44 108 ARG A C 1
ATOM 808 O O . ARG A 1 108 ? 19.573 1.819 -20.303 1.00 98.44 108 ARG A O 1
ATOM 815 N N . SER A 1 109 ? 19.291 2.496 -22.420 1.00 98.19 109 SER A N 1
ATOM 816 C CA . SER A 1 109 ? 17.824 2.401 -22.421 1.00 98.19 109 SER A CA 1
ATOM 817 C C . SER A 1 109 ? 17.311 1.024 -21.969 1.00 98.19 109 SER A C 1
ATOM 819 O O . SER A 1 109 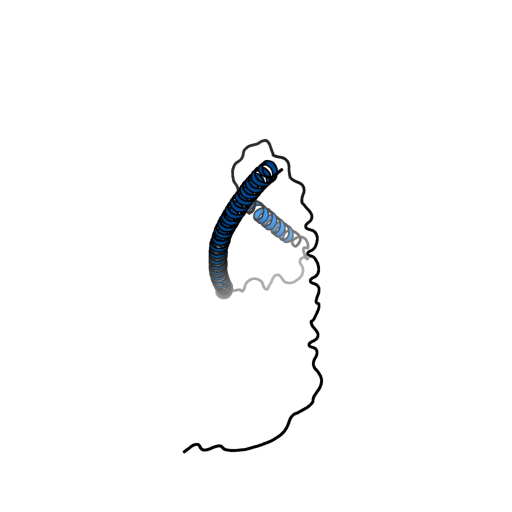? 16.385 0.926 -21.161 1.00 98.19 109 SER A O 1
ATOM 821 N N . LYS A 1 110 ? 17.952 -0.070 -22.406 1.00 98.38 110 LYS A N 1
ATOM 822 C CA . LYS A 1 110 ? 17.626 -1.434 -21.950 1.00 98.38 110 LYS A CA 1
ATOM 823 C C . LYS A 1 110 ? 17.861 -1.623 -20.450 1.00 98.38 110 LYS A C 1
ATOM 825 O O . LYS A 1 110 ? 17.090 -2.328 -19.795 1.00 98.38 110 LYS A O 1
ATOM 830 N N . ARG A 1 111 ? 18.926 -1.041 -19.890 1.00 98.44 111 ARG A N 1
ATOM 831 C CA . AR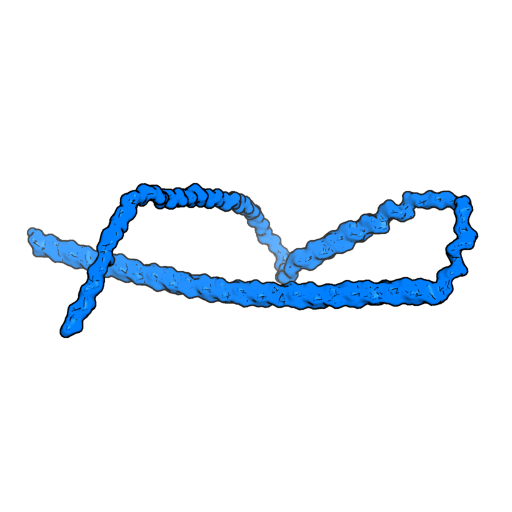G A 1 111 ? 19.184 -1.066 -18.439 1.00 98.44 111 ARG A CA 1
ATOM 832 C C . ARG A 1 111 ? 18.141 -0.256 -17.680 1.00 98.44 111 ARG A C 1
ATOM 834 O O . ARG A 1 111 ? 17.577 -0.786 -16.726 1.00 98.44 111 ARG A O 1
ATOM 841 N N . ASP A 1 112 ? 17.814 0.939 -18.153 1.00 98.38 112 ASP A N 1
ATOM 842 C CA . ASP A 1 112 ? 16.828 1.812 -17.509 1.00 98.38 112 ASP A CA 1
ATOM 843 C C . ASP A 1 112 ? 15.435 1.181 -17.504 1.00 98.38 112 ASP A C 1
ATOM 845 O O . ASP A 1 112 ? 14.765 1.161 -16.471 1.00 98.38 112 ASP A O 1
ATOM 849 N N . ARG A 1 113 ? 15.029 0.554 -18.617 1.00 98.44 113 ARG A N 1
ATOM 850 C CA . ARG A 1 113 ? 13.767 -0.194 -18.695 1.00 98.44 113 ARG A CA 1
ATOM 851 C C . ARG A 1 113 ? 13.718 -1.343 -17.688 1.00 98.44 113 ARG A C 1
ATOM 853 O O . ARG A 1 113 ? 12.702 -1.517 -17.022 1.00 98.44 113 ARG A O 1
ATOM 860 N N . ARG A 1 114 ? 14.801 -2.119 -17.558 1.00 98.56 114 ARG A N 1
ATOM 861 C CA . ARG A 1 114 ? 14.883 -3.209 -16.567 1.00 98.56 114 ARG A CA 1
ATOM 862 C C . ARG A 1 114 ? 14.817 -2.679 -15.137 1.00 98.56 114 ARG A C 1
ATOM 864 O O . ARG A 1 114 ? 14.102 -3.251 -14.322 1.00 98.56 114 ARG A O 1
ATOM 871 N N . ASN A 1 115 ? 15.517 -1.585 -14.850 1.00 98.38 115 ASN A N 1
ATOM 872 C CA . ASN A 1 115 ? 15.512 -0.958 -13.530 1.00 98.38 115 ASN A CA 1
ATOM 873 C C . ASN A 1 115 ? 14.113 -0.429 -13.171 1.00 98.38 115 ASN A C 1
ATOM 875 O O . ASN A 1 115 ? 13.565 -0.775 -12.128 1.00 98.38 115 ASN A O 1
ATOM 879 N N . SER A 1 116 ? 13.489 0.324 -14.079 1.00 98.50 116 SER A N 1
ATOM 880 C CA . SER A 1 116 ? 12.132 0.844 -13.895 1.00 98.50 116 SER A CA 1
ATOM 881 C C . SER A 1 116 ? 11.108 -0.275 -13.681 1.00 98.50 116 SER A C 1
ATOM 883 O O . SER A 1 116 ? 10.288 -0.187 -12.763 1.00 98.50 116 SER A O 1
ATOM 885 N N . LEU A 1 117 ? 11.193 -1.358 -14.462 1.00 98.62 117 LEU A N 1
ATOM 886 C CA . LEU A 1 117 ? 10.332 -2.527 -14.286 1.00 98.62 117 LEU A CA 1
ATOM 887 C C . LEU A 1 117 ? 10.539 -3.173 -12.912 1.00 98.62 117 LEU A C 1
ATOM 889 O O . LEU A 1 117 ? 9.569 -3.402 -12.197 1.00 98.62 117 LEU A O 1
ATOM 893 N N . HIS A 1 118 ? 11.791 -3.413 -12.515 1.00 98.56 118 HIS A N 1
ATOM 894 C CA . HIS A 1 118 ? 12.107 -4.002 -11.215 1.00 98.56 118 HIS A CA 1
ATOM 895 C C . HIS A 1 118 ? 11.590 -3.142 -10.053 1.00 98.56 118 HIS A C 1
ATOM 897 O O . HIS A 1 118 ? 10.955 -3.656 -9.134 1.00 98.56 118 HIS A O 1
ATOM 903 N N . ARG A 1 119 ? 11.784 -1.819 -10.128 1.00 98.69 119 ARG A N 1
ATOM 904 C CA . ARG A 1 119 ? 11.270 -0.872 -9.131 1.00 98.69 119 ARG A CA 1
ATOM 905 C C . ARG A 1 119 ? 9.744 -0.900 -9.051 1.00 98.69 119 ARG A C 1
ATOM 907 O O . ARG A 1 119 ? 9.197 -0.847 -7.955 1.00 98.69 119 ARG A O 1
ATOM 914 N N . THR A 1 120 ? 9.068 -1.001 -10.192 1.00 98.56 120 THR A N 1
ATOM 915 C CA . THR A 1 120 ? 7.602 -1.094 -10.241 1.00 98.56 120 THR A CA 1
ATOM 916 C C . THR A 1 120 ? 7.117 -2.390 -9.597 1.00 98.56 120 THR A C 1
ATOM 918 O O . THR A 1 120 ? 6.254 -2.341 -8.731 1.00 98.56 120 THR A O 1
ATOM 921 N N . MET A 1 121 ? 7.736 -3.531 -9.917 1.00 98.56 121 MET A N 1
ATOM 922 C CA . MET A 1 121 ? 7.401 -4.817 -9.292 1.00 98.56 121 MET A CA 1
ATOM 923 C C . MET A 1 121 ? 7.615 -4.804 -7.773 1.00 98.56 121 MET A C 1
ATOM 925 O O . MET A 1 121 ? 6.796 -5.342 -7.027 1.00 98.56 121 MET A O 1
ATOM 929 N N . LEU A 1 122 ? 8.693 -4.168 -7.301 1.00 98.75 122 LEU A N 1
ATOM 930 C CA . LEU A 1 122 ? 8.940 -3.998 -5.871 1.00 98.75 122 LEU A CA 1
ATOM 931 C C . LEU A 1 122 ? 7.827 -3.172 -5.214 1.00 98.75 122 LEU A C 1
ATOM 933 O O . LEU A 1 122 ? 7.256 -3.612 -4.219 1.00 98.75 122 LEU A O 1
ATOM 937 N N . LEU A 1 123 ? 7.472 -2.021 -5.790 1.00 98.75 123 LEU A N 1
ATOM 938 C CA . LEU A 1 123 ? 6.388 -1.179 -5.276 1.00 98.75 123 LEU A CA 1
ATOM 939 C C . LEU A 1 123 ? 5.041 -1.912 -5.280 1.00 98.75 123 LEU A C 1
ATOM 941 O O . LEU A 1 123 ? 4.308 -1.852 -4.298 1.00 98.75 123 LEU A O 1
ATOM 945 N N . GLU A 1 124 ? 4.730 -2.659 -6.338 1.00 98.69 124 GLU A N 1
ATOM 946 C CA . GLU A 1 124 ? 3.523 -3.487 -6.401 1.00 98.69 124 GLU A CA 1
ATOM 947 C C . GLU A 1 124 ? 3.495 -4.546 -5.294 1.00 98.69 124 GLU A C 1
ATOM 949 O O . GLU A 1 124 ? 2.447 -4.774 -4.688 1.00 98.69 124 GLU A O 1
ATOM 954 N N . SER A 1 125 ? 4.634 -5.185 -5.001 1.00 98.69 125 SER A N 1
ATOM 955 C CA . SER A 1 125 ? 4.733 -6.148 -3.899 1.00 98.69 125 SER A CA 1
ATOM 956 C C . SER A 1 125 ? 4.494 -5.483 -2.541 1.00 98.69 125 SER A C 1
ATOM 958 O O . SER A 1 125 ? 3.693 -5.981 -1.754 1.00 98.69 125 SER A O 1
ATOM 960 N N . GLN A 1 126 ? 5.082 -4.306 -2.308 1.00 98.75 126 GLN A N 1
ATOM 961 C CA . GLN A 1 126 ? 4.881 -3.534 -1.081 1.00 98.75 126 GLN A CA 1
ATOM 962 C C . GLN A 1 126 ? 3.422 -3.100 -0.920 1.00 98.75 126 GLN A C 1
ATOM 964 O O . GLN A 1 126 ? 2.855 -3.231 0.161 1.00 98.75 126 GLN A O 1
ATOM 969 N N . MET A 1 127 ? 2.778 -2.647 -1.998 1.00 98.75 127 MET A N 1
ATOM 970 C CA . MET A 1 127 ? 1.362 -2.279 -1.971 1.00 98.75 127 MET A CA 1
ATOM 971 C C . MET A 1 127 ? 0.455 -3.468 -1.649 1.00 98.75 127 MET A C 1
ATOM 973 O O . MET A 1 127 ? -0.543 -3.295 -0.952 1.00 98.75 127 MET A O 1
ATOM 977 N N . LYS A 1 128 ? 0.785 -4.673 -2.131 1.00 98.75 128 LYS A N 1
ATOM 978 C CA . LYS A 1 128 ? 0.046 -5.892 -1.774 1.00 98.75 128 LYS A CA 1
ATOM 979 C C . LYS A 1 128 ? 0.177 -6.205 -0.286 1.00 98.75 128 LYS A C 1
ATOM 981 O O . LYS A 1 128 ? -0.840 -6.491 0.337 1.00 98.75 128 LYS A O 1
ATOM 986 N N . THR A 1 129 ? 1.380 -6.089 0.278 1.00 98.75 129 THR A N 1
ATOM 987 C CA . THR A 1 129 ? 1.613 -6.278 1.718 1.00 98.75 129 THR A CA 1
ATOM 988 C C . THR A 1 129 ? 0.833 -5.263 2.548 1.00 98.75 129 THR A C 1
ATOM 990 O O . THR A 1 129 ? 0.024 -5.664 3.376 1.00 98.75 129 THR A O 1
ATOM 993 N N . VAL A 1 130 ? 0.977 -3.965 2.256 1.00 98.81 130 VAL A N 1
ATOM 994 C CA . VAL A 1 130 ? 0.260 -2.893 2.974 1.00 98.81 130 VAL A CA 1
ATOM 995 C C . VAL A 1 130 ? -1.254 -3.071 2.876 1.00 98.81 130 VAL A C 1
ATOM 997 O O . VAL A 1 130 ? -1.978 -2.847 3.841 1.00 98.81 130 VAL A O 1
ATOM 1000 N N . ARG A 1 131 ? -1.761 -3.496 1.713 1.00 98.75 131 ARG A N 1
ATOM 1001 C CA . ARG A 1 131 ? -3.187 -3.795 1.551 1.00 98.75 131 ARG A CA 1
ATOM 1002 C C . ARG A 1 131 ? -3.624 -4.968 2.431 1.00 98.75 131 ARG A C 1
ATOM 1004 O O . ARG A 1 131 ? -4.720 -4.898 2.972 1.00 98.75 131 ARG A O 1
ATOM 1011 N N . GLY A 1 132 ? -2.807 -6.014 2.550 1.00 98.75 132 GLY A N 1
ATOM 1012 C CA . GLY A 1 132 ? -3.062 -7.139 3.453 1.00 98.75 132 GLY A CA 1
ATOM 1013 C C . GLY A 1 132 ? -3.128 -6.687 4.910 1.00 98.75 132 GLY A C 1
ATOM 1014 O O . GLY A 1 132 ? -4.152 -6.872 5.555 1.00 98.75 132 GLY A O 1
ATOM 1015 N N . GLU A 1 133 ? -2.108 -5.966 5.374 1.00 98.69 133 GLU A N 1
ATOM 1016 C CA . GLU A 1 133 ? -2.056 -5.419 6.738 1.00 98.69 133 GLU A CA 1
ATOM 1017 C C . GLU A 1 133 ? -3.246 -4.491 7.043 1.00 98.69 133 GLU A C 1
ATOM 1019 O O . GLU A 1 133 ? -3.795 -4.490 8.146 1.00 98.69 133 GLU A O 1
ATOM 1024 N N . LEU A 1 134 ? -3.701 -3.707 6.059 1.00 98.88 134 LEU A N 1
ATOM 1025 C CA . LEU A 1 134 ? -4.888 -2.869 6.221 1.00 98.88 134 LEU A CA 1
ATOM 1026 C C . LEU A 1 134 ? -6.168 -3.701 6.390 1.00 98.88 134 LEU A C 1
ATOM 1028 O O . LEU A 1 134 ? -7.029 -3.334 7.183 1.00 98.88 134 LEU A O 1
ATOM 1032 N N . VAL A 1 135 ? -6.305 -4.812 5.665 1.00 98.81 135 VAL A N 1
ATOM 1033 C CA . VAL A 1 135 ? -7.434 -5.735 5.861 1.00 98.81 135 VAL A CA 1
ATOM 1034 C C . VAL A 1 135 ? -7.373 -6.346 7.263 1.00 98.81 135 VAL A C 1
ATOM 1036 O O . VAL A 1 135 ? -8.366 -6.285 7.984 1.00 98.81 135 VAL A O 1
ATOM 1039 N N . ASP A 1 136 ? -6.199 -6.807 7.696 1.00 98.75 136 ASP A N 1
ATOM 1040 C CA . ASP A 1 136 ? -6.015 -7.400 9.026 1.00 98.75 136 ASP A CA 1
ATOM 1041 C C . ASP A 1 136 ? -6.356 -6.408 10.152 1.00 98.75 136 ASP A C 1
ATOM 1043 O O . ASP A 1 136 ? -7.037 -6.749 11.121 1.00 98.75 136 ASP A O 1
ATOM 1047 N N . THR A 1 137 ? -5.926 -5.146 10.029 1.00 98.75 137 THR A N 1
ATOM 1048 C CA . THR A 1 137 ? -6.254 -4.102 11.018 1.00 98.75 137 THR A CA 1
ATOM 1049 C C . THR A 1 137 ? -7.742 -3.754 11.032 1.00 98.75 137 THR A C 1
ATOM 1051 O O . THR A 1 137 ? -8.298 -3.498 12.103 1.00 98.75 137 THR A O 1
ATOM 1054 N N . LEU A 1 138 ? -8.422 -3.776 9.881 1.00 98.88 138 LEU A N 1
ATOM 1055 C CA . LEU A 1 138 ? -9.874 -3.594 9.821 1.00 98.88 138 LEU A CA 1
ATOM 1056 C C . LEU A 1 138 ? -10.617 -4.740 10.520 1.00 98.88 138 LEU A C 1
ATOM 1058 O O . LEU A 1 138 ? -11.565 -4.478 11.267 1.00 98.88 138 LEU A O 1
ATOM 1062 N N . ASP A 1 139 ? -10.160 -5.979 10.344 1.00 98.81 139 ASP A N 1
ATOM 1063 C CA . ASP A 1 139 ? -10.727 -7.148 11.020 1.00 98.81 139 ASP A CA 1
ATOM 1064 C C . ASP A 1 139 ? -10.541 -7.060 12.543 1.00 98.81 139 ASP A C 1
ATOM 1066 O O . ASP A 1 139 ? -11.501 -7.245 13.301 1.00 98.81 139 ASP A O 1
ATOM 1070 N N . GLN A 1 140 ? -9.352 -6.659 13.005 1.00 98.81 140 GLN A N 1
ATOM 1071 C CA . GLN A 1 140 ? -9.076 -6.423 14.429 1.00 98.81 140 GLN A CA 1
ATOM 1072 C C . GLN A 1 140 ? -9.975 -5.329 15.023 1.00 98.81 140 GLN A C 1
ATOM 1074 O O . GLN A 1 140 ? -10.534 -5.491 16.110 1.00 98.81 140 GLN A O 1
ATOM 1079 N N . LEU A 1 141 ? -10.169 -4.212 14.312 1.00 98.88 141 LEU A N 1
ATOM 1080 C CA . LEU A 1 141 ? -11.064 -3.139 14.759 1.00 98.88 141 LEU A CA 1
ATOM 1081 C C . LEU A 1 141 ? -12.522 -3.606 14.839 1.00 98.88 141 LEU A C 1
ATOM 1083 O O . LEU A 1 141 ? -13.248 -3.236 15.768 1.00 98.88 141 LEU A O 1
ATOM 1087 N N . GLN A 1 142 ? -12.959 -4.439 13.894 1.00 98.81 142 GLN A N 1
ATOM 1088 C CA . GLN A 1 142 ? -14.286 -5.042 13.924 1.00 98.81 142 GLN A CA 1
ATOM 1089 C C . GLN A 1 142 ? -14.458 -5.982 15.125 1.00 98.81 142 GLN A C 1
ATOM 1091 O O . GLN A 1 142 ? -15.504 -5.946 15.784 1.00 98.81 142 GLN A O 1
ATOM 1096 N N . GLU A 1 143 ? -13.446 -6.783 15.451 1.00 98.81 143 GLU A N 1
ATOM 1097 C CA . GLU A 1 143 ? -13.461 -7.633 16.639 1.00 98.81 143 GLU A CA 1
ATOM 1098 C C . GLU A 1 143 ? -13.543 -6.806 17.927 1.00 98.81 143 GLU A C 1
ATOM 1100 O O . GLU A 1 143 ? -14.423 -7.049 18.759 1.00 98.81 143 GLU A O 1
ATOM 1105 N N . LEU A 1 144 ? -12.712 -5.767 18.058 1.00 98.88 144 LEU A N 1
ATOM 1106 C CA . LEU A 1 144 ? -12.740 -4.858 19.206 1.00 98.88 144 LEU A CA 1
ATOM 1107 C C . LEU A 1 144 ? -14.104 -4.181 19.366 1.00 98.88 144 LEU A C 1
ATOM 1109 O O . LEU A 1 144 ? -14.650 -4.144 20.471 1.00 98.88 144 LEU A O 1
ATOM 1113 N N . ARG A 1 145 ? -14.713 -3.718 18.267 1.00 98.75 145 ARG A N 1
ATOM 1114 C CA . ARG A 1 145 ? -16.081 -3.176 18.273 1.00 98.75 145 ARG A CA 1
ATOM 1115 C C . ARG A 1 145 ? -17.087 -4.205 18.795 1.00 98.75 145 ARG A C 1
ATOM 1117 O O . ARG A 1 145 ? -17.960 -3.869 19.595 1.00 98.75 145 ARG A O 1
ATOM 1124 N N . ASN A 1 146 ? -16.974 -5.461 18.366 1.00 98.75 146 ASN A N 1
ATOM 1125 C CA . ASN A 1 146 ? -17.873 -6.531 18.798 1.00 98.75 146 ASN A CA 1
ATOM 1126 C C . ASN A 1 146 ? -17.692 -6.875 20.284 1.00 98.75 146 ASN A C 1
ATOM 1128 O O . ASN A 1 146 ? -18.678 -7.139 20.977 1.00 98.75 146 ASN A O 1
ATOM 1132 N N . VAL A 1 147 ? -16.452 -6.879 20.784 1.00 98.81 147 VAL A N 1
ATOM 1133 C CA . VAL A 1 147 ? -16.139 -7.058 22.211 1.00 98.81 147 VAL A CA 1
ATOM 1134 C C . VAL A 1 147 ? -16.720 -5.909 23.032 1.00 98.81 147 VAL A C 1
ATOM 1136 O O . VAL A 1 147 ? -17.416 -6.163 24.015 1.00 98.81 147 VAL A O 1
ATOM 1139 N N . LEU A 1 148 ? -16.512 -4.662 22.602 1.00 98.75 148 LEU A N 1
ATOM 1140 C CA . LEU A 1 148 ? -17.038 -3.480 23.282 1.00 98.75 148 LEU A CA 1
ATOM 1141 C C . LEU A 1 148 ? -18.566 -3.520 23.374 1.00 98.75 148 LEU A C 1
ATOM 1143 O O . LEU A 1 148 ? -19.113 -3.360 24.463 1.00 98.75 148 LEU A O 1
ATOM 1147 N N . ARG A 1 149 ? -19.248 -3.818 22.260 1.00 98.75 149 ARG A N 1
ATOM 1148 C CA . ARG A 1 149 ? -20.714 -3.927 22.222 1.00 98.75 149 ARG A CA 1
ATOM 1149 C C . ARG A 1 149 ? -21.238 -4.980 23.200 1.00 98.75 149 ARG A C 1
ATOM 1151 O O . ARG A 1 149 ? -22.169 -4.710 23.949 1.00 98.75 149 ARG A O 1
ATOM 1158 N N . ARG A 1 150 ? -20.627 -6.171 23.222 1.00 98.75 150 ARG A N 1
ATOM 1159 C CA . ARG A 1 150 ? -21.004 -7.240 24.167 1.00 98.75 150 ARG A CA 1
ATOM 1160 C C . ARG A 1 150 ? -20.766 -6.824 25.617 1.00 98.75 150 ARG A C 1
ATOM 1162 O O . ARG A 1 150 ? -21.597 -7.092 26.474 1.00 98.75 150 ARG A O 1
ATOM 1169 N N . SER A 1 151 ? -19.644 -6.160 25.888 1.00 98.62 151 SER A N 1
ATOM 1170 C CA . SER A 1 151 ? -19.318 -5.662 27.228 1.00 98.62 151 SER A CA 1
ATOM 1171 C C . SER A 1 151 ? -20.346 -4.639 27.719 1.00 98.62 151 SER A C 1
ATOM 1173 O O . SER A 1 151 ? -20.817 -4.734 28.851 1.00 98.62 151 SER A O 1
ATOM 1175 N N . GLN A 1 152 ? -20.750 -3.709 26.849 1.00 98.69 152 GLN A N 1
ATOM 1176 C CA . GLN A 1 152 ? -21.784 -2.717 27.147 1.00 98.69 152 GLN A CA 1
ATOM 1177 C C . GLN A 1 152 ? -23.137 -3.372 27.431 1.00 98.69 152 GLN A C 1
ATOM 1179 O O . GLN A 1 152 ? -23.722 -3.102 28.475 1.00 98.69 152 GLN A O 1
ATOM 1184 N N . GLN A 1 153 ? -23.580 -4.297 26.575 1.00 98.69 153 GLN A N 1
ATOM 1185 C CA . GLN A 1 153 ? -24.826 -5.034 26.793 1.00 98.69 153 GLN A CA 1
ATOM 1186 C C . GLN A 1 153 ? -24.816 -5.777 28.140 1.00 98.69 153 GLN A C 1
ATOM 1188 O O . GLN A 1 153 ? -25.749 -5.656 28.930 1.00 98.69 153 GLN A O 1
ATOM 1193 N N . ASN A 1 154 ? -23.724 -6.477 28.460 1.00 98.69 154 ASN A N 1
ATOM 1194 C CA . ASN A 1 154 ? -23.587 -7.166 29.744 1.00 98.69 154 ASN A CA 1
ATOM 1195 C C . ASN A 1 154 ? -23.631 -6.195 30.937 1.00 98.69 154 ASN A C 1
ATOM 1197 O O . ASN A 1 154 ? -24.135 -6.543 32.007 1.00 98.69 154 ASN A O 1
ATOM 1201 N N . ALA A 1 155 ? -23.073 -4.990 30.792 1.00 98.56 155 ALA A N 1
ATOM 1202 C CA . ALA A 1 155 ? -23.114 -3.969 31.834 1.00 98.56 155 ALA A CA 1
ATOM 1203 C C . ALA A 1 155 ? -24.539 -3.434 32.045 1.00 98.56 155 ALA A C 1
ATOM 1205 O O . ALA A 1 155 ? -24.963 -3.274 33.190 1.00 98.56 155 ALA A O 1
ATOM 1206 N N . GLU A 1 156 ? -25.289 -3.213 30.964 1.00 98.56 156 GLU A N 1
ATOM 1207 C CA . GLU A 1 156 ? -26.698 -2.813 31.012 1.00 98.56 156 GLU A CA 1
ATOM 1208 C C . GLU A 1 156 ? -27.572 -3.893 31.659 1.00 98.56 156 GLU A C 1
ATOM 1210 O O . GLU A 1 156 ? -28.357 -3.590 32.557 1.00 98.56 156 GLU A O 1
ATOM 1215 N N . GLU A 1 157 ? -27.380 -5.161 31.289 1.00 98.38 157 GLU A N 1
ATOM 1216 C CA . GLU A 1 157 ? -28.084 -6.300 31.891 1.00 98.38 157 GLU A CA 1
ATOM 1217 C C . GLU A 1 157 ? -27.807 -6.406 33.397 1.00 98.38 157 GLU A C 1
ATOM 1219 O O . GLU A 1 157 ? -28.732 -6.556 34.201 1.00 98.38 157 GLU A O 1
ATOM 1224 N N . ARG A 1 158 ? -26.538 -6.263 33.806 1.00 98.38 158 ARG A N 1
ATOM 1225 C CA . ARG A 1 158 ? -26.149 -6.247 35.226 1.00 98.38 158 ARG A CA 1
ATOM 1226 C C . ARG A 1 158 ? -26.771 -5.073 35.972 1.00 98.38 158 ARG A C 1
ATOM 1228 O O . ARG A 1 158 ? -27.266 -5.264 37.081 1.00 98.38 158 ARG A O 1
ATOM 1235 N N . LYS A 1 159 ? -26.774 -3.879 35.374 1.00 98.38 159 LYS A N 1
ATOM 1236 C CA . LYS A 1 159 ? -27.398 -2.688 35.960 1.00 98.38 159 LYS A CA 1
ATOM 1237 C C . LYS A 1 159 ? -28.901 -2.898 36.152 1.00 98.38 159 LYS A C 1
ATOM 1239 O O . LYS A 1 159 ? -29.399 -2.690 37.254 1.00 98.38 159 LYS A O 1
ATOM 1244 N N . ALA A 1 160 ? -29.598 -3.393 35.132 1.00 98.19 160 ALA A N 1
ATOM 1245 C CA . ALA A 1 160 ? -31.025 -3.691 35.211 1.00 98.19 160 ALA A CA 1
ATOM 1246 C C . ALA A 1 160 ? -31.338 -4.757 36.277 1.00 98.19 160 ALA A C 1
ATOM 1248 O O . ALA A 1 160 ? -32.332 -4.650 36.996 1.00 98.19 160 ALA A O 1
ATOM 1249 N N . ALA A 1 161 ? -30.488 -5.780 36.420 1.00 97.94 161 ALA A N 1
ATOM 1250 C CA . ALA A 1 161 ? -30.625 -6.779 37.478 1.00 97.94 161 ALA A CA 1
ATOM 1251 C C . ALA A 1 161 ? -30.449 -6.167 38.879 1.00 97.94 161 ALA A C 1
ATOM 1253 O O . ALA A 1 161 ? -31.247 -6.448 39.774 1.00 97.94 161 ALA A O 1
ATOM 1254 N N . MET A 1 162 ? -29.452 -5.296 39.063 1.00 97.75 162 MET A N 1
ATOM 1255 C CA . MET A 1 162 ? -29.243 -4.580 40.326 1.00 97.75 162 MET A CA 1
ATOM 1256 C C . MET A 1 162 ? -30.418 -3.661 40.669 1.00 97.75 162 MET A C 1
ATOM 1258 O O . MET A 1 162 ? -30.864 -3.657 41.812 1.00 97.75 162 MET A O 1
ATOM 1262 N N . GLU A 1 163 ? -30.953 -2.920 39.697 1.00 97.44 163 GLU A N 1
ATOM 1263 C CA . GLU A 1 163 ? -32.118 -2.048 39.898 1.00 97.44 163 GLU A CA 1
ATOM 1264 C C . GLU A 1 163 ? -33.358 -2.843 40.328 1.00 97.44 163 GLU A C 1
ATOM 1266 O O . GLU A 1 163 ? -34.050 -2.435 41.261 1.00 97.44 163 GLU A O 1
ATOM 1271 N N . LYS A 1 164 ? -33.602 -4.016 39.727 1.00 97.38 164 LYS A N 1
ATOM 1272 C CA . LYS A 1 164 ? -34.693 -4.920 40.136 1.00 97.38 164 LYS A CA 1
ATOM 1273 C C . LYS A 1 164 ? -34.531 -5.417 41.571 1.00 97.38 164 LYS A C 1
ATOM 1275 O O . LYS A 1 164 ? -35.493 -5.388 42.335 1.00 97.38 164 LYS A O 1
ATOM 1280 N N . LEU A 1 165 ? -33.325 -5.846 41.951 1.00 96.56 165 LEU A N 1
ATOM 1281 C CA . LEU A 1 165 ? -33.037 -6.270 43.325 1.00 96.56 165 LEU A CA 1
ATOM 1282 C C . LEU A 1 165 ? -33.213 -5.111 44.315 1.00 96.56 165 LEU A C 1
ATOM 1284 O O . LEU A 1 165 ? -33.837 -5.281 45.357 1.00 96.56 165 LEU A O 1
ATOM 1288 N N . ALA A 1 166 ? -32.727 -3.917 43.972 1.00 95.94 166 ALA A N 1
ATOM 1289 C CA . ALA A 1 166 ? -32.863 -2.725 44.804 1.00 95.94 166 ALA A CA 1
ATOM 1290 C C . ALA A 1 166 ? -34.315 -2.235 44.932 1.00 95.94 166 ALA A C 1
ATOM 1292 O O . ALA A 1 166 ? -34.651 -1.587 45.922 1.00 95.94 166 ALA A O 1
ATOM 1293 N N . ALA A 1 167 ? -35.168 -2.500 43.940 1.00 95.94 167 ALA A N 1
ATOM 1294 C CA . ALA A 1 167 ? -36.601 -2.235 44.024 1.00 95.94 167 ALA A CA 1
ATOM 1295 C C . ALA A 1 167 ? -37.317 -3.246 44.931 1.00 95.94 167 ALA A C 1
ATOM 1297 O O . ALA A 1 167 ? -38.176 -2.842 45.699 1.00 95.94 167 ALA A O 1
ATOM 1298 N N . GLY A 1 168 ? -36.942 -4.530 44.889 1.00 92.56 168 GLY A N 1
ATOM 1299 C CA . GLY A 1 168 ? -37.525 -5.564 45.757 1.00 92.56 168 GLY A CA 1
ATOM 1300 C C . GLY A 1 168 ? -37.093 -5.500 47.229 1.00 92.56 168 GLY A C 1
ATOM 1301 O O . GLY A 1 168 ? -37.698 -6.165 48.062 1.00 92.56 168 GLY A O 1
ATOM 1302 N N . LEU A 1 169 ? -36.046 -4.732 47.547 1.00 89.88 169 LEU A N 1
ATOM 1303 C CA . LEU A 1 169 ? -35.581 -4.472 48.917 1.00 89.88 169 LEU A CA 1
ATOM 1304 C C . LEU A 1 169 ? -36.195 -3.211 49.553 1.00 89.88 169 LEU A C 1
ATOM 1306 O O . LEU A 1 169 ? -35.925 -2.946 50.724 1.00 89.88 169 LEU A O 1
ATOM 1310 N N . ARG A 1 170 ? -36.947 -2.411 48.789 1.00 70.38 170 ARG A N 1
ATOM 1311 C CA . ARG A 1 170 ? -37.683 -1.238 49.281 1.00 70.38 170 ARG A CA 1
ATOM 1312 C C . ARG A 1 170 ? -39.130 -1.602 49.571 1.00 70.38 170 ARG A C 1
ATOM 1314 O O . ARG A 1 170 ? -39.678 -0.979 50.503 1.00 70.38 170 ARG A O 1
#

Radius of gyration: 40.07 Å; chains: 1; bounding box: 76×59×106 Å

Foldseek 3Di:
DDDDDDDDDDDDDDDDDDPPPPPPPDDDPPDDPDDDDDDDDPDDDDDDDPVVVVVVVVVVVVVVVVPVVPPDDDDDDDDPPPPDPPPPVNVVVVVVVVVVVVVVVVVVVVVVVVVVVVVVVVVVVVVVVVVVVVVVVVVVVVVVVVVVVVVVVVVVVVVVVVVVVVVVVD

Sequence (170 aa):
MWQRTSGGRAAPTGRDRVRDVDHTVPSPPAAVRLRPALSPNPYGITGMPVSSVRVAVEMSKSRGETAESEQRLPSPDGSAAEEKKQGPGSLLDRKSSMVLDLEEKVQRSKRDRRNSLHRTMLLESQMKTVRGELVDTLDQLQELRNVLRRSQQNAEERKAAMEKLAAGLR